Protein AF-A0A2N7F576-F1 (afdb_monomer_lite)

Secondary structure (DSSP, 8-state):
----------PPPHHHHHHHHHHHHHHHHHHHHHHHHHHHHHHHHS-TT-TT--HHHHHHHHHHHHHHHHHHHHHHHHHHHHHHHHHHHHHHHHTTT-

Radius of gyration: 23.51 Å; chains: 1; bounding box: 48×34×72 Å

pLDDT: mean 70.32, std 11.72, range [38.66, 85.69]

Organism: Vibrio splendidus (NCBI:txid29497)

Sequence (98 aa):
MNKGFYLVVKWPGWDCVLKETLALGLNALIGIAIAMFSFLWILTISPFDDPYLSQFEYQRLAEKEDLMLALWEWGGGIYFVLIFLLYLARVFIHKRKS

Foldseek 3Di:
DDDDDDPPPPDPPPVVVVVLVVVLVVVVVVLVVVLVVVVVVVVVPQPQPVPPDDPVVNVVSVVVVVVVVVVSVVVSVVVVVVSVVVSVVVVVVVSVVD

Structure (mmCIF, N/CA/C/O backbone):
data_AF-A0A2N7F576-F1
#
_entry.id   AF-A0A2N7F576-F1
#
loop_
_atom_site.group_PDB
_atom_site.id
_atom_site.type_symbol
_atom_site.label_atom_id
_atom_site.label_alt_id
_atom_site.label_comp_id
_atom_site.label_asym_id
_atom_site.label_entity_id
_atom_site.label_seq_id
_atom_site.pdbx_PDB_ins_code
_atom_site.Cartn_x
_atom_site.Cartn_y
_atom_site.Cartn_z
_atom_site.occupancy
_atom_site.B_iso_or_equiv
_atom_site.auth_seq_id
_atom_site.auth_comp_id
_atom_site.auth_asym_id
_atom_site.auth_atom_id
_atom_site.pdbx_PDB_model_num
ATOM 1 N N . MET A 1 1 ? -24.987 -25.671 45.405 1.00 38.66 1 MET A N 1
ATOM 2 C CA . MET A 1 1 ? -25.414 -24.397 44.780 1.00 38.66 1 MET A CA 1
ATOM 3 C C . MET A 1 1 ? -24.319 -23.942 43.822 1.00 38.66 1 MET A C 1
ATOM 5 O O . MET A 1 1 ? -23.328 -23.387 44.275 1.00 38.66 1 MET A O 1
ATOM 9 N N . ASN A 1 2 ? -24.455 -24.232 42.525 1.00 39.53 2 ASN A N 1
ATOM 10 C CA . ASN A 1 2 ? -23.497 -23.799 41.502 1.00 39.53 2 ASN A CA 1
ATOM 11 C C . ASN A 1 2 ? -23.881 -22.401 41.010 1.00 39.53 2 ASN A C 1
ATOM 13 O O . ASN A 1 2 ? -24.927 -22.232 40.387 1.00 39.53 2 ASN A O 1
ATOM 17 N N . LYS A 1 3 ? -23.049 -21.396 41.297 1.00 45.75 3 LYS A N 1
ATOM 18 C CA . LYS A 1 3 ? -23.166 -20.069 40.686 1.00 45.75 3 LYS A CA 1
ATOM 19 C C . LYS A 1 3 ? -22.441 -20.118 39.341 1.00 45.75 3 LYS A C 1
ATOM 21 O O . LYS A 1 3 ? -21.219 -20.040 39.295 1.00 45.75 3 LYS A O 1
ATOM 26 N N . GLY A 1 4 ? -23.198 -20.322 38.264 1.00 49.44 4 GLY A N 1
ATOM 27 C CA . GLY A 1 4 ? -22.688 -20.192 36.902 1.00 49.44 4 GLY A CA 1
ATOM 28 C C . GLY A 1 4 ? -22.245 -18.751 36.654 1.00 49.44 4 GLY A C 1
ATOM 29 O O . GLY A 1 4 ? -23.039 -17.823 36.797 1.00 49.44 4 GLY A O 1
ATOM 30 N N . PHE A 1 5 ? -20.969 -18.563 36.325 1.00 47.44 5 PHE A N 1
ATOM 31 C CA . PHE A 1 5 ? -20.444 -17.289 35.849 1.00 47.44 5 PHE A CA 1
ATOM 32 C C . PHE A 1 5 ? -20.889 -17.098 34.399 1.00 47.44 5 PHE A C 1
ATOM 34 O O . PHE A 1 5 ? -20.353 -17.724 33.488 1.00 47.44 5 PHE A O 1
ATOM 41 N N . TYR A 1 6 ? -21.878 -16.236 34.179 1.00 49.94 6 TYR A N 1
ATOM 42 C CA . TYR A 1 6 ? -22.232 -15.785 32.840 1.00 49.94 6 TYR A CA 1
ATOM 43 C C . TYR A 1 6 ? -21.276 -14.655 32.451 1.00 49.94 6 TYR A C 1
ATOM 45 O O . TYR A 1 6 ? -21.358 -13.547 32.981 1.00 49.94 6 TYR A O 1
ATOM 53 N N . LEU A 1 7 ? -20.353 -14.936 31.530 1.00 47.03 7 LEU A N 1
ATOM 54 C CA . LEU A 1 7 ? -19.607 -13.906 30.809 1.00 47.03 7 LEU A CA 1
ATOM 55 C C . LEU A 1 7 ? -20.597 -13.179 29.892 1.00 47.03 7 LEU A C 1
ATOM 57 O O . LEU A 1 7 ? -20.839 -13.589 28.758 1.00 47.03 7 LEU A O 1
ATOM 61 N N . VAL A 1 8 ? -21.216 -12.117 30.405 1.00 52.28 8 VAL A N 1
ATOM 62 C CA . VAL A 1 8 ? -22.028 -11.206 29.595 1.00 52.28 8 VAL A CA 1
ATOM 63 C C . VAL A 1 8 ? -21.066 -10.427 28.706 1.00 52.28 8 VAL A C 1
ATOM 65 O O . VAL A 1 8 ? -20.508 -9.405 29.103 1.00 52.28 8 VAL A O 1
ATOM 68 N N . VAL A 1 9 ? -20.829 -10.940 27.500 1.00 53.44 9 VAL A N 1
ATOM 69 C CA . VAL A 1 9 ? -20.101 -10.216 26.458 1.00 53.44 9 VAL A CA 1
ATOM 70 C C . VAL A 1 9 ? -20.981 -9.045 26.034 1.00 53.44 9 VAL A C 1
ATOM 72 O O . VAL A 1 9 ? -21.892 -9.193 25.221 1.00 53.44 9 VAL A O 1
ATOM 75 N N . LYS A 1 10 ? -20.736 -7.873 26.624 1.00 51.84 10 LYS A N 1
ATOM 76 C CA . LYS A 1 10 ? -21.351 -6.624 26.180 1.00 51.84 10 LYS A CA 1
ATOM 77 C C . LYS A 1 10 ? -20.796 -6.315 24.791 1.00 51.84 10 LYS A C 1
ATOM 79 O O . LYS A 1 10 ? -19.609 -6.030 24.630 1.00 51.84 10 LYS A O 1
ATOM 84 N N . TRP A 1 11 ? -21.641 -6.452 23.778 1.00 54.31 11 TRP A N 1
ATOM 85 C CA . TRP A 1 11 ? -21.301 -6.027 22.429 1.00 54.31 11 TRP A CA 1
ATOM 86 C C . TRP A 1 11 ? -21.210 -4.495 22.410 1.00 54.31 11 TRP A C 1
ATOM 88 O O . TRP A 1 11 ? -22.072 -3.841 23.005 1.00 54.31 11 TRP A O 1
ATOM 98 N N . PRO A 1 12 ? -20.167 -3.909 21.796 1.00 60.19 12 PRO A N 1
ATOM 99 C CA . PRO A 1 12 ? -20.097 -2.463 21.636 1.00 60.19 12 PRO A CA 1
ATOM 100 C C . PRO A 1 12 ? -21.336 -1.986 20.871 1.00 60.19 12 PRO A C 1
ATOM 102 O O . PRO A 1 12 ? -21.784 -2.644 19.932 1.00 60.19 12 PRO A O 1
ATOM 105 N N . GLY A 1 13 ? -21.914 -0.861 21.299 1.00 70.00 13 GLY A N 1
ATOM 106 C CA . GLY A 1 13 ? -23.041 -0.255 20.594 1.00 70.00 13 GLY A CA 1
ATOM 107 C C . GLY A 1 13 ? -22.671 0.048 19.141 1.00 70.00 13 GLY A C 1
ATOM 108 O O . GLY A 1 13 ? -21.514 0.366 18.849 1.00 70.00 13 GLY A O 1
ATOM 109 N N . TRP A 1 14 ? -23.652 -0.036 18.240 1.00 70.31 14 TRP A N 1
ATOM 110 C CA . TRP A 1 14 ? -23.451 0.183 16.804 1.00 70.31 14 TRP A CA 1
ATOM 111 C C . TRP A 1 14 ? -22.754 1.516 16.496 1.00 70.31 14 TRP A C 1
ATOM 113 O O . TRP A 1 14 ? -21.901 1.548 15.615 1.00 70.31 14 TRP A O 1
ATOM 123 N N . ASP A 1 15 ? -23.007 2.570 17.280 1.00 69.94 15 ASP A N 1
ATOM 124 C CA . ASP A 1 15 ? -22.357 3.882 17.140 1.00 69.94 15 ASP A CA 1
ATOM 125 C C . ASP A 1 15 ? -20.833 3.837 17.328 1.00 69.94 15 ASP A C 1
ATOM 127 O O . ASP A 1 15 ? -20.086 4.526 16.631 1.00 69.94 15 ASP A O 1
ATOM 131 N N . CYS A 1 16 ? -20.349 3.013 18.262 1.00 67.94 16 CYS A N 1
ATOM 132 C CA . CYS A 1 16 ? -18.920 2.851 18.529 1.00 67.94 16 CYS A CA 1
ATOM 133 C C . CYS A 1 16 ? -18.237 2.109 17.377 1.00 67.94 16 CYS A C 1
ATOM 135 O O . CYS A 1 16 ? -17.208 2.567 16.875 1.00 67.94 16 CYS A O 1
ATOM 137 N N . VAL A 1 17 ? -18.864 1.028 16.904 1.00 68.06 17 VAL A N 1
ATOM 138 C CA . VAL A 1 17 ? -18.379 0.251 15.758 1.00 68.06 17 VAL A CA 1
ATOM 139 C C . VAL A 1 17 ? -18.329 1.132 14.513 1.00 68.06 17 VAL A C 1
ATOM 141 O O . VAL A 1 17 ? -17.292 1.197 13.858 1.00 68.06 17 VAL A O 1
ATOM 144 N N . LEU A 1 18 ? -19.392 1.882 14.213 1.00 76.12 18 LEU A N 1
ATOM 145 C CA . LEU A 1 18 ? -19.446 2.764 13.043 1.00 76.12 18 LEU A CA 1
ATOM 146 C C . LEU A 1 18 ? -18.336 3.817 13.061 1.00 76.12 18 LEU A C 1
ATOM 148 O O . LEU A 1 18 ? -17.678 4.040 12.046 1.00 76.12 18 LEU A O 1
ATOM 152 N N . LYS A 1 19 ? -18.090 4.431 14.222 1.00 76.62 19 LYS A N 1
ATOM 153 C CA . LYS A 1 19 ? -17.084 5.486 14.378 1.00 76.62 19 LYS A CA 1
ATOM 154 C C . LYS A 1 19 ? -15.657 4.961 14.206 1.00 76.62 19 LYS A C 1
ATOM 156 O O . LYS A 1 19 ? -14.848 5.609 13.543 1.00 76.62 19 LYS A O 1
ATOM 161 N N . GLU A 1 20 ? -15.350 3.786 14.753 1.00 71.19 20 GLU A N 1
ATOM 162 C CA . GLU A 1 20 ? -14.047 3.141 14.550 1.00 71.19 20 GLU A CA 1
ATOM 163 C C . GLU A 1 20 ? -13.866 2.654 13.110 1.00 71.19 20 GLU A C 1
ATOM 165 O O . GLU A 1 20 ? -12.793 2.842 12.539 1.00 71.19 20 GLU A O 1
ATOM 170 N N . THR A 1 21 ? -14.917 2.106 12.494 1.00 75.00 21 THR A N 1
ATOM 171 C CA . THR A 1 21 ? -14.877 1.643 11.097 1.00 75.00 21 THR A CA 1
ATOM 172 C C . THR A 1 21 ? -14.670 2.812 10.132 1.00 75.00 21 THR A C 1
ATOM 174 O O . THR A 1 21 ? -13.869 2.707 9.207 1.00 75.00 21 THR A O 1
ATOM 177 N N . LEU A 1 22 ? -15.316 3.959 10.376 1.00 80.31 22 LEU A N 1
ATOM 178 C CA . LEU A 1 22 ? -15.111 5.196 9.612 1.00 80.31 22 LEU A CA 1
ATOM 179 C C . LEU A 1 22 ? -13.684 5.729 9.748 1.00 80.31 22 LEU A C 1
ATOM 181 O O . LEU A 1 22 ? -13.061 6.082 8.749 1.00 80.31 22 LEU A O 1
ATOM 185 N N . ALA A 1 23 ? -13.146 5.760 10.970 1.00 77.56 23 ALA A N 1
ATOM 186 C CA . ALA A 1 23 ? -11.767 6.177 11.199 1.00 77.56 23 ALA A CA 1
ATOM 187 C C . ALA A 1 23 ? -10.769 5.230 10.514 1.00 77.56 23 ALA A C 1
ATOM 189 O O . ALA A 1 23 ? -9.745 5.683 9.997 1.00 77.56 23 ALA A O 1
ATOM 190 N N . LEU A 1 24 ? -11.066 3.928 10.476 1.00 78.44 24 LEU A N 1
ATOM 191 C CA . LEU A 1 24 ? -10.257 2.964 9.741 1.00 78.44 24 LEU A CA 1
ATOM 192 C C . LEU A 1 24 ? -10.327 3.187 8.236 1.00 78.44 24 LEU A C 1
ATOM 194 O O . LEU A 1 24 ? -9.291 3.232 7.582 1.00 78.44 24 LEU A O 1
ATOM 198 N N . GLY A 1 25 ? -11.540 3.353 7.708 1.00 79.50 25 GLY A N 1
ATOM 199 C CA . GLY A 1 25 ? -11.781 3.579 6.289 1.00 79.50 25 GLY A CA 1
ATOM 200 C C . GLY A 1 25 ? -11.083 4.840 5.792 1.00 79.50 25 GLY A C 1
ATOM 201 O O . GLY A 1 25 ? -10.450 4.812 4.743 1.00 79.50 25 GLY A O 1
ATOM 202 N N . LEU A 1 26 ? -11.106 5.920 6.579 1.00 85.69 26 LEU A N 1
ATOM 203 C CA . LEU A 1 26 ? -10.400 7.156 6.242 1.00 85.69 26 LEU A CA 1
ATOM 204 C C . LEU A 1 26 ? -8.877 6.955 6.209 1.00 85.69 26 LEU A C 1
ATOM 206 O O . LEU A 1 26 ? -8.224 7.389 5.265 1.00 85.69 26 LEU A O 1
ATOM 210 N N . ASN A 1 27 ? -8.308 6.262 7.201 1.00 78.38 27 ASN A N 1
ATOM 211 C CA . ASN A 1 27 ? -6.873 5.958 7.209 1.00 78.38 27 ASN A CA 1
ATOM 212 C C . ASN A 1 27 ? -6.476 5.027 6.056 1.00 78.38 27 ASN A C 1
ATOM 214 O O . ASN A 1 27 ? -5.435 5.236 5.441 1.00 78.38 27 ASN A O 1
ATOM 218 N N . ALA A 1 28 ? -7.314 4.042 5.726 1.00 77.38 28 ALA A N 1
ATOM 219 C CA . ALA A 1 28 ? -7.099 3.167 4.581 1.00 77.38 28 ALA A CA 1
ATOM 220 C C . ALA A 1 28 ? -7.129 3.950 3.260 1.00 77.38 28 ALA A C 1
ATOM 222 O O . ALA A 1 28 ? -6.248 3.759 2.428 1.00 77.38 28 ALA A O 1
ATOM 223 N N . LEU A 1 29 ? -8.076 4.879 3.085 1.00 83.19 29 LEU A N 1
ATOM 224 C CA . LEU A 1 29 ? -8.149 5.746 1.903 1.00 83.19 29 LEU A CA 1
ATOM 225 C C . LEU A 1 29 ? -6.912 6.637 1.761 1.00 83.19 29 LEU A C 1
ATOM 227 O O . LEU A 1 29 ? -6.364 6.746 0.666 1.00 83.19 29 LEU A O 1
ATOM 231 N N . ILE A 1 30 ? -6.444 7.237 2.859 1.00 83.75 30 ILE A N 1
ATOM 232 C CA . ILE A 1 30 ? -5.208 8.032 2.870 1.00 83.75 30 ILE A CA 1
ATOM 233 C C . ILE A 1 30 ? -4.009 7.148 2.503 1.00 83.75 30 ILE A C 1
ATOM 235 O O . ILE A 1 30 ? -3.201 7.533 1.661 1.00 83.75 30 ILE A O 1
ATOM 239 N N . GLY A 1 31 ? -3.921 5.946 3.077 1.00 78.62 31 GLY A N 1
ATOM 240 C CA . GLY A 1 31 ? -2.882 4.970 2.748 1.00 78.62 31 GLY A CA 1
ATOM 241 C C . GLY A 1 31 ? -2.873 4.588 1.266 1.00 78.62 31 GLY A C 1
ATOM 242 O O . GLY A 1 31 ? -1.820 4.620 0.634 1.00 78.62 31 GLY A O 1
ATOM 243 N N . ILE A 1 32 ? -4.044 4.302 0.688 1.00 81.19 32 ILE A N 1
ATOM 244 C CA . ILE A 1 32 ? -4.198 3.981 -0.741 1.00 81.19 32 ILE A CA 1
ATOM 245 C C . ILE A 1 32 ? -3.785 5.171 -1.614 1.00 81.19 32 ILE A C 1
ATOM 247 O O . ILE A 1 32 ? -3.061 4.986 -2.589 1.00 81.19 32 ILE A O 1
ATOM 251 N N . ALA A 1 33 ? -4.192 6.392 -1.260 1.00 81.88 33 ALA A N 1
ATOM 252 C CA . ALA A 1 33 ? -3.831 7.591 -2.013 1.00 81.88 33 ALA A CA 1
ATOM 253 C C . ALA A 1 33 ? -2.312 7.839 -2.014 1.00 81.88 33 ALA A C 1
ATOM 255 O O . ALA A 1 33 ? -1.735 8.127 -3.062 1.00 81.88 33 ALA A O 1
ATOM 256 N N . ILE A 1 34 ? -1.650 7.673 -0.863 1.00 81.25 34 ILE A N 1
ATOM 257 C CA . ILE A 1 34 ? -0.189 7.803 -0.740 1.00 81.25 34 ILE A CA 1
ATOM 258 C C . ILE A 1 34 ? 0.522 6.703 -1.534 1.00 81.25 34 ILE A C 1
ATOM 260 O O . ILE A 1 34 ? 1.511 6.986 -2.215 1.00 81.25 34 ILE A O 1
ATOM 264 N N . ALA A 1 35 ? 0.012 5.469 -1.488 1.00 81.19 35 ALA A N 1
ATOM 265 C CA . ALA A 1 35 ? 0.546 4.358 -2.264 1.00 81.19 35 ALA A CA 1
ATOM 266 C C . ALA A 1 35 ? 0.444 4.648 -3.769 1.00 81.19 35 ALA A C 1
ATOM 268 O O . ALA A 1 35 ? 1.463 4.620 -4.457 1.00 81.19 35 ALA A O 1
ATOM 269 N N . MET A 1 36 ? -0.741 5.020 -4.266 1.00 77.50 36 MET A N 1
ATOM 270 C CA . MET A 1 36 ? -0.947 5.387 -5.673 1.00 77.50 36 MET A CA 1
ATOM 271 C C . MET A 1 36 ? -0.045 6.542 -6.110 1.00 77.50 36 MET A C 1
ATOM 273 O O . MET A 1 36 ? 0.564 6.46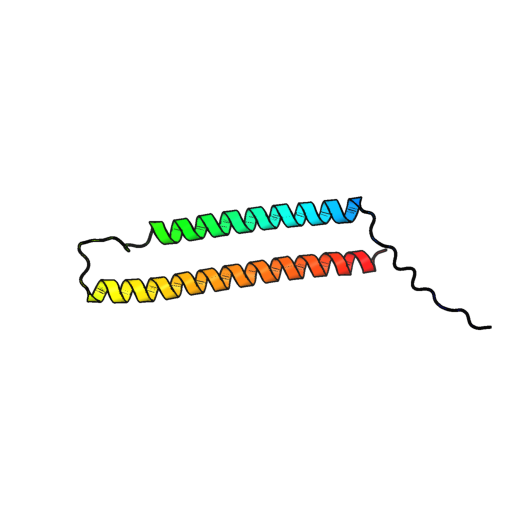6 -7.174 1.00 77.50 36 MET A O 1
ATOM 277 N N . PHE A 1 37 ? 0.075 7.596 -5.299 1.00 80.50 37 PHE A N 1
ATOM 278 C CA . PHE A 1 37 ? 0.944 8.728 -5.621 1.00 80.50 37 PHE A CA 1
ATOM 279 C C . PHE A 1 37 ? 2.415 8.305 -5.705 1.00 80.50 37 PHE A C 1
ATOM 281 O O . PHE A 1 37 ? 3.100 8.642 -6.665 1.00 80.50 37 PHE A O 1
ATOM 288 N N . SER A 1 38 ? 2.884 7.515 -4.737 1.00 78.06 38 SER A N 1
ATOM 289 C CA . SER A 1 38 ? 4.252 6.983 -4.726 1.00 78.06 38 SER A CA 1
ATOM 290 C C . SER A 1 38 ? 4.524 6.082 -5.934 1.00 78.06 38 SER A C 1
ATOM 292 O O . SER A 1 38 ? 5.596 6.161 -6.524 1.00 78.06 38 SER A O 1
ATOM 294 N N . PHE A 1 39 ? 3.549 5.265 -6.337 1.00 75.19 39 PHE A N 1
ATOM 295 C CA . PHE A 1 39 ? 3.651 4.409 -7.518 1.00 75.19 39 PHE A CA 1
ATOM 296 C C . PHE A 1 39 ? 3.758 5.229 -8.810 1.00 75.19 39 PHE A C 1
ATOM 298 O O . PHE A 1 39 ? 4.681 5.036 -9.596 1.00 75.19 39 PHE A O 1
ATOM 305 N N . LEU A 1 40 ? 2.865 6.206 -8.998 1.00 76.38 40 LEU A N 1
ATOM 306 C CA . LEU A 1 40 ? 2.899 7.106 -10.156 1.00 76.38 40 LEU A CA 1
ATOM 307 C C . LEU A 1 40 ? 4.195 7.927 -10.212 1.00 76.38 40 LEU A C 1
ATOM 309 O O . LEU A 1 40 ? 4.716 8.181 -11.297 1.00 76.38 40 LEU A O 1
ATOM 313 N N . TRP A 1 41 ? 4.731 8.311 -9.054 1.00 75.44 41 TRP A N 1
ATOM 314 C CA . TRP A 1 41 ? 6.009 9.009 -8.932 1.00 75.44 41 TRP A CA 1
ATOM 315 C C . TRP A 1 41 ? 7.199 8.137 -9.362 1.00 75.44 41 TRP A C 1
ATOM 317 O O . TRP A 1 41 ? 8.076 8.602 -10.088 1.00 75.44 41 TRP A O 1
ATOM 327 N N . ILE A 1 42 ? 7.219 6.857 -8.971 1.00 71.06 42 ILE A N 1
ATOM 328 C CA . ILE A 1 42 ? 8.246 5.895 -9.410 1.00 71.06 42 ILE A CA 1
ATOM 329 C C . ILE A 1 42 ? 8.213 5.729 -10.934 1.00 71.06 42 ILE A C 1
ATOM 331 O O . ILE A 1 42 ? 9.264 5.771 -11.573 1.00 71.06 42 ILE A O 1
ATOM 335 N N . LEU A 1 43 ? 7.016 5.623 -11.520 1.00 69.19 43 LEU A N 1
ATOM 336 C CA . LEU A 1 43 ? 6.854 5.510 -12.972 1.00 69.19 43 LEU A CA 1
ATOM 337 C C . LEU A 1 43 ? 7.300 6.768 -13.737 1.00 69.19 43 LEU A C 1
ATOM 339 O O . LEU A 1 43 ? 7.733 6.653 -14.876 1.00 69.19 43 LEU A O 1
ATOM 343 N N . THR A 1 44 ? 7.208 7.960 -13.137 1.00 66.75 44 THR A N 1
ATOM 344 C CA . THR A 1 44 ? 7.550 9.232 -13.809 1.00 66.75 44 THR A CA 1
ATOM 345 C C . THR A 1 44 ? 9.013 9.648 -13.677 1.00 66.75 44 THR A C 1
ATOM 347 O O . THR A 1 44 ? 9.511 10.354 -14.549 1.00 66.75 44 THR A O 1
ATOM 350 N N . ILE A 1 45 ? 9.715 9.251 -12.611 1.00 61.25 45 ILE A N 1
ATOM 351 C CA . ILE A 1 45 ? 11.146 9.572 -12.443 1.00 61.25 45 ILE A CA 1
ATOM 352 C C . ILE A 1 45 ? 12.047 8.646 -13.249 1.00 61.25 45 ILE A C 1
ATOM 354 O O . ILE A 1 45 ? 13.169 9.016 -13.601 1.00 61.25 45 ILE A O 1
ATOM 358 N N . SER A 1 46 ? 11.604 7.422 -13.490 1.00 58.59 46 SER A N 1
ATOM 359 C CA . SER A 1 46 ? 12.491 6.442 -14.074 1.00 58.59 46 SER A CA 1
ATOM 360 C C . SER A 1 46 ? 12.671 6.662 -15.585 1.00 58.59 46 SER A C 1
ATOM 362 O O . SER A 1 46 ? 11.685 6.886 -16.290 1.00 58.59 46 SER A O 1
ATOM 364 N N . PRO A 1 47 ? 13.907 6.571 -16.113 1.00 58.41 47 PRO A N 1
ATOM 365 C CA . PRO A 1 47 ? 14.220 6.762 -17.529 1.00 58.41 47 PRO A CA 1
ATOM 366 C C . PRO A 1 47 ? 13.804 5.554 -18.394 1.00 58.41 47 PRO A C 1
ATOM 368 O O . PRO A 1 47 ? 14.539 5.142 -19.286 1.00 58.41 47 PRO A O 1
ATOM 371 N N . PHE A 1 48 ? 12.642 4.955 -18.114 1.00 59.09 48 PHE A N 1
ATOM 372 C CA . PHE A 1 48 ? 12.166 3.714 -18.738 1.00 59.09 48 PHE A CA 1
ATOM 373 C C . PHE A 1 48 ? 11.876 3.842 -20.239 1.00 59.09 48 PHE A C 1
ATOM 375 O O . PHE A 1 48 ? 11.871 2.834 -20.935 1.00 59.09 48 PHE A O 1
ATOM 382 N N . ASP A 1 49 ? 11.678 5.066 -20.730 1.00 59.16 49 ASP A N 1
ATOM 383 C CA . ASP A 1 49 ? 11.292 5.361 -22.114 1.00 59.16 49 ASP A CA 1
ATOM 384 C C . ASP A 1 49 ? 12.366 6.161 -22.871 1.00 59.16 49 ASP A C 1
ATOM 386 O O . ASP A 1 49 ? 12.061 6.848 -23.844 1.00 59.16 49 ASP A O 1
ATOM 390 N N . ASP A 1 50 ? 13.629 6.133 -22.426 1.00 66.31 50 ASP A N 1
ATOM 391 C CA . ASP A 1 50 ? 14.700 6.856 -23.120 1.00 66.31 50 ASP A CA 1
ATOM 392 C C . ASP A 1 50 ? 15.158 6.072 -24.375 1.00 66.31 50 ASP A C 1
ATOM 394 O O . ASP A 1 50 ? 15.814 5.025 -24.261 1.00 66.31 50 ASP A O 1
ATOM 398 N N . PRO A 1 51 ? 14.834 6.541 -25.600 1.00 64.94 51 PRO A N 1
ATOM 399 C CA . PRO A 1 51 ? 15.101 5.803 -26.835 1.00 64.94 51 PRO A CA 1
ATOM 400 C C . PRO A 1 51 ? 16.595 5.743 -27.190 1.00 64.94 51 PRO A C 1
ATOM 402 O O . PRO A 1 51 ? 16.962 5.095 -28.171 1.00 64.94 51 PRO A O 1
ATOM 405 N N . TYR A 1 52 ? 17.457 6.416 -26.422 1.00 68.44 52 TYR A N 1
ATOM 406 C CA . TYR A 1 52 ? 18.899 6.475 -26.655 1.00 68.44 52 TYR A CA 1
ATOM 407 C C . TYR A 1 52 ? 19.707 5.468 -25.819 1.00 68.44 52 TYR A C 1
ATOM 409 O O . TYR A 1 52 ? 20.923 5.381 -25.994 1.00 68.44 52 TYR A O 1
ATOM 417 N N . LEU A 1 53 ? 19.062 4.694 -24.938 1.00 68.88 53 LEU A N 1
ATOM 418 C CA . LEU A 1 53 ? 19.723 3.672 -24.119 1.00 68.88 53 LEU A CA 1
ATOM 419 C C . LEU A 1 53 ? 20.113 2.441 -24.949 1.00 68.88 53 LEU A C 1
ATOM 421 O O . LEU A 1 53 ? 19.342 1.923 -25.761 1.00 68.88 53 LEU A O 1
ATOM 425 N N . SER A 1 54 ? 21.316 1.924 -24.712 1.00 74.75 54 SER A N 1
ATOM 426 C CA . SER A 1 54 ? 21.754 0.659 -25.303 1.00 74.75 54 SER A CA 1
ATOM 427 C C . SER A 1 54 ? 21.036 -0.537 -24.662 1.00 74.75 54 SER A C 1
ATOM 429 O O . SER A 1 54 ? 20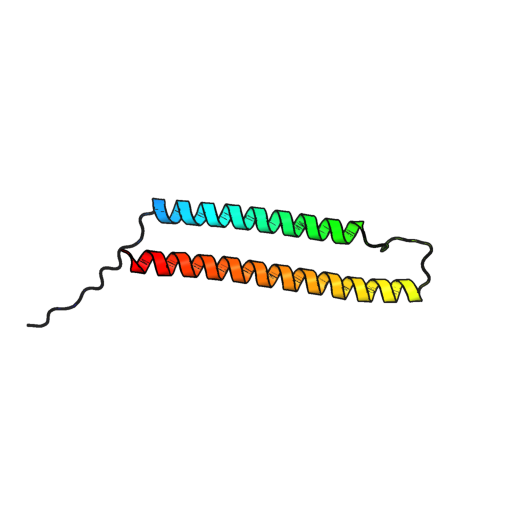.590 -0.490 -23.517 1.00 74.75 54 SER A O 1
ATOM 431 N N . GLN A 1 55 ? 20.956 -1.661 -25.379 1.00 76.31 55 GLN A N 1
ATOM 432 C CA . GLN A 1 55 ? 20.240 -2.871 -24.937 1.00 76.31 55 GLN A CA 1
ATOM 433 C C . GLN A 1 55 ? 20.735 -3.418 -23.577 1.00 76.31 55 GLN A C 1
ATOM 435 O O . GLN A 1 55 ? 19.957 -3.971 -22.802 1.00 76.31 55 GLN A O 1
ATOM 440 N N . PHE A 1 56 ? 22.019 -3.211 -23.262 1.00 77.62 56 PHE A N 1
ATOM 441 C CA . PHE A 1 56 ? 22.622 -3.543 -21.967 1.00 77.62 56 PHE A CA 1
ATOM 442 C C . PHE A 1 56 ? 22.144 -2.618 -20.837 1.00 77.62 56 PHE A C 1
ATOM 444 O O . PHE A 1 56 ? 21.893 -3.063 -19.717 1.00 77.62 56 PHE A O 1
ATOM 451 N N . GLU A 1 57 ? 21.993 -1.325 -21.115 1.00 75.19 57 GLU A N 1
ATOM 452 C CA . GLU A 1 57 ? 21.521 -0.358 -20.125 1.00 75.19 57 GLU A CA 1
ATOM 453 C C . GLU A 1 57 ? 20.025 -0.532 -19.844 1.00 75.19 57 GLU A C 1
ATOM 455 O O . GLU A 1 57 ? 19.617 -0.415 -18.690 1.00 75.19 57 GLU A O 1
ATOM 460 N N . TYR A 1 58 ? 19.242 -0.932 -20.851 1.00 74.38 58 TYR A N 1
ATOM 461 C CA . TYR A 1 58 ? 17.846 -1.346 -20.684 1.00 74.38 58 TYR A CA 1
ATOM 462 C C . TYR A 1 58 ? 17.691 -2.529 -19.718 1.00 74.38 58 TYR A C 1
ATOM 464 O O . TYR A 1 58 ? 16.867 -2.467 -18.810 1.00 74.38 58 TYR A O 1
ATOM 472 N N . GLN A 1 59 ? 18.506 -3.584 -19.848 1.00 73.94 59 GLN A N 1
ATOM 473 C CA . GLN A 1 59 ? 18.455 -4.723 -18.916 1.00 73.94 59 GLN A CA 1
ATOM 474 C C . GLN A 1 59 ? 18.784 -4.305 -17.480 1.00 73.94 59 GLN A C 1
ATOM 476 O O . GLN A 1 59 ? 18.122 -4.727 -16.534 1.00 73.94 59 GLN A O 1
ATOM 481 N N . ARG A 1 60 ? 19.769 -3.420 -17.310 1.00 76.69 60 ARG A N 1
ATOM 482 C CA . ARG A 1 60 ? 20.150 -2.904 -15.991 1.00 76.69 60 ARG A CA 1
ATOM 483 C C . ARG A 1 60 ? 19.092 -1.969 -15.389 1.00 76.69 60 ARG A C 1
ATOM 485 O O . ARG A 1 60 ? 19.008 -1.865 -14.165 1.00 76.69 60 ARG A O 1
ATOM 492 N N . LEU A 1 61 ? 18.318 -1.267 -16.219 1.00 74.38 61 LEU A N 1
ATOM 493 C CA . LEU A 1 61 ? 17.142 -0.507 -15.785 1.00 74.38 61 LEU A CA 1
ATOM 494 C C . LEU A 1 61 ? 16.019 -1.443 -15.327 1.00 74.38 61 LEU A C 1
ATOM 496 O O . LEU A 1 61 ? 15.463 -1.208 -14.258 1.00 74.38 61 LEU A O 1
ATOM 500 N N . ALA A 1 62 ? 15.743 -2.509 -16.081 1.00 73.75 62 ALA A N 1
ATOM 501 C CA . ALA A 1 62 ? 14.704 -3.483 -15.747 1.00 73.75 62 ALA A CA 1
ATOM 502 C C . ALA A 1 62 ? 14.981 -4.191 -14.406 1.00 73.75 62 ALA A C 1
ATOM 504 O O . ALA A 1 62 ? 14.098 -4.307 -13.566 1.00 73.75 62 ALA A O 1
ATOM 505 N N . GLU A 1 63 ? 16.232 -4.570 -14.126 1.00 78.69 63 GLU A N 1
ATOM 506 C CA . GLU A 1 63 ? 16.589 -5.143 -12.815 1.00 78.69 63 GLU A CA 1
ATOM 507 C C . GLU A 1 63 ? 16.380 -4.156 -11.653 1.00 78.69 63 GLU A C 1
ATOM 509 O O . GLU A 1 63 ? 16.021 -4.547 -10.540 1.00 78.69 63 GLU A O 1
ATOM 514 N N . LYS A 1 64 ? 16.604 -2.856 -11.889 1.00 75.50 64 LYS A N 1
ATOM 515 C CA . LYS A 1 64 ? 16.324 -1.815 -10.889 1.00 75.50 64 LYS A CA 1
ATOM 516 C C . LYS A 1 64 ? 14.826 -1.582 -10.713 1.00 75.50 64 LYS A C 1
ATOM 518 O O . LYS A 1 64 ? 14.411 -1.274 -9.598 1.00 75.50 64 LYS A O 1
ATOM 523 N N . GLU A 1 65 ? 14.045 -1.724 -11.779 1.00 74.56 65 GLU A N 1
ATOM 524 C CA . GLU A 1 65 ? 12.585 -1.644 -11.755 1.00 74.56 65 GLU A CA 1
ATOM 525 C C . GLU A 1 65 ? 11.994 -2.731 -10.867 1.00 74.56 65 GLU A C 1
ATOM 527 O O . GLU A 1 65 ? 11.285 -2.409 -9.914 1.00 74.56 65 GLU A O 1
ATOM 532 N N . ASP A 1 66 ? 12.372 -3.988 -11.100 1.00 78.88 66 ASP A N 1
ATOM 533 C CA . ASP A 1 66 ? 11.919 -5.123 -10.293 1.00 78.88 66 ASP A CA 1
ATOM 534 C C . ASP A 1 66 ? 12.289 -4.940 -8.818 1.00 78.88 66 ASP A C 1
ATOM 536 O O . ASP A 1 66 ? 11.479 -5.198 -7.925 1.00 78.88 66 ASP A O 1
ATOM 540 N N . LEU A 1 67 ? 13.492 -4.425 -8.538 1.00 80.44 67 LEU 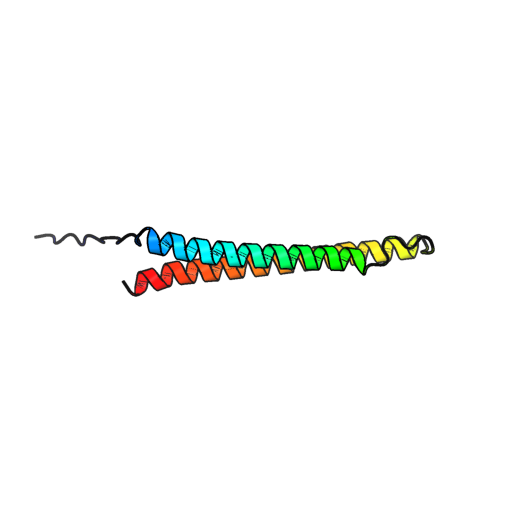A N 1
ATOM 541 C CA . LEU A 1 67 ? 13.918 -4.132 -7.172 1.00 80.44 67 LEU A CA 1
ATOM 542 C C . LEU A 1 67 ? 13.072 -3.018 -6.531 1.00 80.44 67 LEU A C 1
ATOM 544 O O . LEU A 1 67 ? 12.699 -3.134 -5.363 1.00 80.44 67 LEU A O 1
ATOM 548 N N . MET A 1 68 ? 12.778 -1.938 -7.262 1.00 75.75 68 MET A N 1
ATOM 549 C CA . MET A 1 68 ? 11.965 -0.819 -6.769 1.00 75.75 68 MET A CA 1
ATOM 550 C C . MET A 1 68 ? 10.503 -1.224 -6.561 1.00 75.75 68 MET A C 1
ATOM 552 O O . MET A 1 68 ? 9.923 -0.865 -5.534 1.00 75.75 68 MET A O 1
ATOM 556 N N . LEU A 1 69 ? 9.931 -1.998 -7.485 1.00 77.06 69 LEU A N 1
ATOM 557 C CA . LEU A 1 69 ? 8.588 -2.570 -7.381 1.00 77.06 69 LEU A CA 1
ATOM 558 C C . LEU A 1 69 ? 8.485 -3.512 -6.185 1.00 77.06 69 LEU A C 1
ATOM 560 O O . LEU A 1 69 ? 7.574 -3.361 -5.372 1.00 77.06 69 LEU A O 1
ATOM 564 N N . ALA A 1 70 ? 9.459 -4.409 -6.016 1.00 78.94 70 ALA A N 1
ATOM 565 C CA . ALA A 1 70 ? 9.515 -5.283 -4.855 1.00 78.94 70 ALA A CA 1
ATOM 566 C C . AL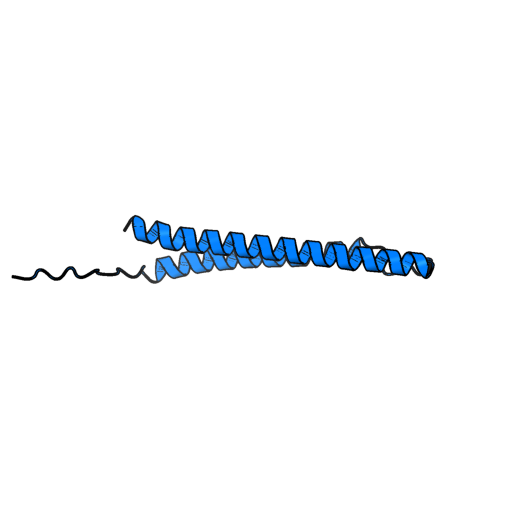A A 1 70 ? 9.595 -4.462 -3.560 1.00 78.94 70 ALA A C 1
ATOM 568 O O . ALA A 1 70 ? 8.799 -4.673 -2.647 1.00 78.94 70 ALA A O 1
ATOM 569 N N . LEU A 1 71 ? 10.501 -3.480 -3.465 1.00 79.88 71 LEU A N 1
ATOM 570 C CA . LEU A 1 71 ? 10.617 -2.637 -2.267 1.00 79.88 71 LEU A CA 1
ATOM 571 C C . LEU A 1 71 ? 9.304 -1.910 -1.941 1.00 79.88 71 LEU A C 1
ATOM 573 O O . LEU A 1 71 ? 8.942 -1.776 -0.769 1.00 79.88 71 LEU A O 1
ATOM 577 N N . TRP A 1 72 ? 8.600 -1.444 -2.973 1.00 76.44 72 TRP A N 1
ATOM 578 C CA . TRP A 1 72 ? 7.316 -0.767 -2.845 1.00 76.44 72 TRP A CA 1
ATOM 579 C C . TRP A 1 72 ? 6.215 -1.717 -2.354 1.00 76.44 72 TRP A C 1
ATOM 581 O O . TRP A 1 72 ? 5.505 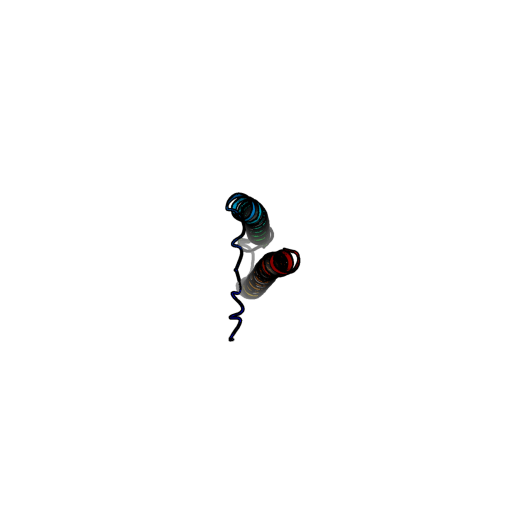-1.373 -1.405 1.00 76.44 72 TRP A O 1
ATOM 591 N N . GLU A 1 73 ? 6.125 -2.934 -2.899 1.00 76.69 73 GLU A N 1
ATOM 592 C CA . GLU A 1 73 ? 5.208 -3.973 -2.407 1.00 76.69 73 GLU A CA 1
ATOM 593 C C . GLU A 1 73 ? 5.488 -4.342 -0.945 1.00 76.69 73 GLU A C 1
ATOM 595 O O . GLU A 1 73 ? 4.566 -4.383 -0.125 1.00 76.69 73 GLU A O 1
ATOM 600 N N . TRP A 1 74 ? 6.757 -4.551 -0.584 1.00 79.19 74 TRP A N 1
ATOM 601 C CA . TRP A 1 74 ? 7.157 -4.866 0.790 1.00 79.19 74 TRP A CA 1
ATOM 602 C C . TRP A 1 74 ? 6.810 -3.726 1.756 1.00 79.19 74 TRP A C 1
ATOM 604 O O . TRP A 1 74 ? 6.248 -3.968 2.828 1.00 79.19 74 TRP A O 1
ATOM 614 N N . GLY A 1 75 ? 7.094 -2.477 1.376 1.00 78.69 75 GLY A N 1
ATOM 615 C CA . GLY A 1 75 ? 6.759 -1.296 2.173 1.00 78.69 75 GLY A CA 1
ATOM 616 C C . GLY A 1 75 ? 5.251 -1.132 2.380 1.00 78.69 75 GLY A C 1
ATOM 617 O O . GLY A 1 75 ? 4.800 -0.901 3.507 1.00 78.69 75 GLY A O 1
ATOM 618 N N . GLY A 1 76 ? 4.463 -1.319 1.318 1.00 75.44 76 GLY A N 1
ATOM 619 C CA . GLY A 1 76 ? 3.001 -1.292 1.375 1.00 75.44 76 GLY A CA 1
ATOM 620 C C . GLY A 1 76 ? 2.427 -2.403 2.257 1.00 75.44 76 GLY A C 1
ATOM 621 O O . GLY A 1 76 ? 1.572 -2.141 3.108 1.00 75.44 76 GLY A O 1
ATOM 622 N N . GLY A 1 77 ? 2.944 -3.627 2.123 1.00 76.62 77 GLY A N 1
ATOM 623 C CA . GLY A 1 77 ? 2.541 -4.774 2.937 1.00 76.62 77 GLY A CA 1
ATOM 624 C C . GLY A 1 77 ? 2.789 -4.557 4.433 1.00 76.62 77 GLY A C 1
ATOM 625 O O . GLY A 1 77 ? 1.887 -4.767 5.246 1.00 76.62 77 GLY A O 1
ATOM 626 N N . ILE A 1 78 ? 3.973 -4.059 4.810 1.00 81.50 78 ILE A N 1
ATOM 627 C CA . ILE A 1 78 ? 4.315 -3.760 6.214 1.00 81.50 78 ILE A CA 1
ATOM 628 C C . ILE A 1 78 ? 3.387 -2.684 6.791 1.00 81.50 78 ILE A C 1
ATOM 630 O O . ILE A 1 78 ? 2.892 -2.828 7.913 1.00 81.50 78 ILE A O 1
ATOM 634 N N . TYR A 1 79 ? 3.114 -1.624 6.028 1.00 78.12 79 TYR A N 1
ATOM 635 C CA . TYR A 1 79 ? 2.197 -0.563 6.444 1.00 78.12 79 TYR A CA 1
ATOM 636 C C . TYR A 1 79 ? 0.779 -1.096 6.700 1.00 78.12 79 TYR A C 1
ATOM 638 O O . TYR A 1 79 ? 0.171 -0.786 7.730 1.00 78.12 79 TYR A O 1
ATOM 646 N N . PHE A 1 80 ? 0.270 -1.950 5.808 1.00 76.94 80 PHE A N 1
ATOM 647 C CA . PHE A 1 80 ? -1.060 -2.541 5.949 1.00 76.94 80 PHE A CA 1
ATOM 648 C C . PHE A 1 80 ? -1.158 -3.441 7.189 1.00 76.94 80 PHE A C 1
ATOM 650 O O . PHE A 1 80 ? -2.121 -3.351 7.957 1.00 76.94 80 PHE A O 1
ATOM 657 N N . VAL A 1 81 ? -0.126 -4.251 7.443 1.00 81.06 81 VAL A N 1
ATOM 658 C CA . VAL A 1 81 ? -0.030 -5.095 8.645 1.00 81.06 81 VAL A CA 1
ATOM 659 C C . VAL A 1 81 ? 0.008 -4.247 9.919 1.00 81.06 81 VAL A C 1
ATOM 661 O O . VAL A 1 81 ? -0.687 -4.569 10.883 1.00 81.06 81 VAL A O 1
ATOM 664 N N . LEU A 1 82 ? 0.753 -3.137 9.937 1.00 80.19 82 LEU A N 1
ATOM 665 C CA . LEU A 1 82 ? 0.810 -2.230 11.090 1.00 80.19 82 LEU A CA 1
ATOM 666 C C . LEU A 1 82 ? -0.548 -1.595 11.404 1.00 80.19 82 LEU A C 1
ATOM 668 O O . LEU A 1 82 ? -0.959 -1.582 12.567 1.00 80.19 82 LEU A O 1
ATOM 672 N N . ILE A 1 83 ? -1.272 -1.108 10.391 1.00 79.56 83 ILE A N 1
ATOM 673 C CA . ILE A 1 83 ? -2.629 -0.572 10.582 1.00 79.56 83 ILE A CA 1
ATOM 674 C C . ILE A 1 83 ? -3.566 -1.651 11.120 1.00 79.56 83 ILE A C 1
ATOM 676 O O . ILE A 1 83 ? -4.323 -1.396 12.060 1.00 79.56 83 ILE A O 1
ATOM 680 N N . PHE A 1 84 ? -3.495 -2.860 10.568 1.00 78.25 84 PHE A N 1
ATOM 681 C CA . PHE A 1 84 ? -4.320 -3.979 11.008 1.00 78.25 84 PHE A CA 1
ATOM 682 C C . PHE A 1 84 ? -4.034 -4.377 12.465 1.00 78.25 84 PHE A C 1
ATOM 684 O O . PHE A 1 84 ? -4.960 -4.573 13.254 1.00 78.25 84 PHE A O 1
ATOM 691 N N . LEU A 1 85 ? -2.763 -4.421 12.871 1.00 81.31 85 LEU A N 1
ATOM 692 C CA . LEU A 1 85 ? -2.376 -4.689 14.258 1.00 81.31 85 LEU A CA 1
ATOM 693 C C . LEU A 1 85 ? -2.828 -3.576 15.211 1.00 81.31 85 LEU A C 1
ATOM 695 O O . LEU A 1 85 ? -3.330 -3.874 16.295 1.00 81.31 85 LEU A O 1
ATOM 699 N N . LEU A 1 86 ? -2.707 -2.305 14.817 1.00 80.56 86 LEU A N 1
ATOM 700 C CA . LEU A 1 86 ? -3.202 -1.169 15.605 1.00 80.56 86 LEU A CA 1
ATOM 701 C C . LEU A 1 86 ? -4.726 -1.202 15.762 1.00 80.56 86 LEU A C 1
ATOM 703 O O . LEU A 1 86 ? -5.241 -0.877 16.836 1.00 80.56 86 LEU A O 1
ATOM 707 N N . TYR A 1 87 ? -5.443 -1.622 14.720 1.00 77.19 87 TYR A N 1
ATOM 708 C CA . TYR A 1 87 ? -6.883 -1.833 14.781 1.00 77.19 87 TYR A CA 1
ATOM 709 C C . TYR A 1 87 ? -7.253 -2.917 15.788 1.00 77.19 87 TYR A C 1
ATOM 711 O O . TYR A 1 87 ? -8.022 -2.658 16.715 1.00 77.19 87 TYR A O 1
ATOM 719 N N . LEU A 1 88 ? -6.655 -4.106 15.655 1.00 77.94 88 LEU A N 1
ATOM 720 C CA . LEU A 1 88 ? -6.882 -5.208 16.586 1.00 77.94 88 LEU A CA 1
ATOM 721 C C . LEU A 1 88 ? -6.549 -4.787 18.020 1.00 77.94 88 LEU A C 1
ATOM 723 O O . LEU A 1 88 ? -7.358 -4.995 18.924 1.00 77.94 88 LEU A O 1
ATOM 727 N N . ALA A 1 89 ? -5.405 -4.133 18.233 1.00 77.81 89 ALA A N 1
ATOM 728 C CA . ALA A 1 89 ? -5.008 -3.631 19.543 1.00 77.81 89 ALA A CA 1
ATOM 729 C C . ALA A 1 89 ? -6.060 -2.684 20.137 1.00 77.81 89 ALA A C 1
ATOM 731 O O . ALA A 1 89 ? -6.403 -2.825 21.311 1.00 77.81 89 ALA A O 1
ATOM 732 N N . ARG A 1 90 ? -6.628 -1.758 19.351 1.00 69.94 90 ARG A N 1
ATOM 733 C CA . ARG A 1 90 ? -7.702 -0.872 19.831 1.00 69.94 90 ARG A CA 1
ATOM 734 C C . ARG A 1 90 ? -8.967 -1.635 20.203 1.00 69.94 90 ARG A C 1
ATOM 7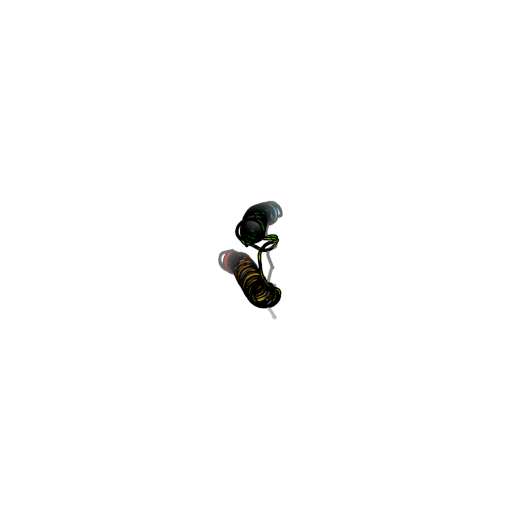36 O O . ARG A 1 90 ? -9.473 -1.418 21.303 1.00 69.94 90 ARG A O 1
ATOM 743 N N . VAL A 1 91 ? -9.411 -2.575 19.369 1.00 69.06 91 VAL A N 1
ATOM 744 C CA . VAL A 1 91 ? -10.591 -3.410 19.650 1.00 69.06 91 VAL A CA 1
ATOM 745 C C . VAL A 1 91 ? -10.406 -4.213 20.947 1.00 69.06 91 VAL A C 1
ATOM 747 O O . VAL A 1 91 ? -11.294 -4.235 21.803 1.00 69.06 91 VAL A O 1
ATOM 750 N N . PHE A 1 92 ? -9.238 -4.831 21.148 1.00 69.50 92 PHE A N 1
ATOM 751 C CA . PHE A 1 92 ? -8.950 -5.614 22.355 1.00 69.50 92 PHE A CA 1
ATOM 752 C C . PHE A 1 92 ? -8.743 -4.748 23.610 1.00 69.50 92 PHE A C 1
ATOM 754 O O . PHE A 1 92 ? -9.185 -5.133 24.694 1.00 69.50 92 PHE A O 1
ATOM 761 N N . ILE A 1 93 ? -8.116 -3.571 23.495 1.00 62.31 93 ILE A N 1
ATOM 762 C CA . ILE A 1 93 ? -7.911 -2.652 24.628 1.00 62.31 93 ILE A CA 1
ATOM 763 C C . ILE A 1 93 ? -9.237 -2.030 25.079 1.00 62.31 93 ILE A C 1
ATOM 765 O O . ILE A 1 93 ? -9.461 -1.902 26.285 1.00 62.31 93 ILE A O 1
ATOM 769 N N . HIS A 1 94 ? -10.137 -1.684 24.154 1.00 51.50 94 HIS A N 1
ATOM 770 C CA . HIS A 1 94 ? -11.445 -1.130 24.513 1.00 51.50 94 HIS A CA 1
ATOM 771 C C . HIS A 1 94 ? -12.309 -2.153 25.268 1.00 51.50 94 HIS A C 1
ATOM 773 O O . HIS A 1 94 ? -12.963 -1.797 26.247 1.00 51.50 94 HIS A O 1
ATOM 779 N N . LYS A 1 95 ? -12.211 -3.447 24.922 1.00 49.19 95 LYS A N 1
ATOM 780 C CA . LYS A 1 95 ? -12.846 -4.534 25.690 1.00 49.19 95 LYS A CA 1
ATOM 781 C C . LYS A 1 95 ? -12.314 -4.700 27.117 1.00 49.19 95 LYS A C 1
ATOM 783 O O . LYS A 1 95 ? -12.994 -5.315 27.927 1.00 49.19 95 LYS A O 1
ATOM 788 N N . ARG A 1 96 ? -11.120 -4.191 27.439 1.00 45.25 96 ARG A N 1
ATOM 789 C CA . ARG A 1 96 ? -10.501 -4.344 28.770 1.00 45.25 96 ARG A CA 1
ATOM 790 C C . ARG A 1 96 ? -10.896 -3.248 29.767 1.00 45.25 96 ARG A C 1
ATOM 792 O O . ARG A 1 96 ? -10.612 -3.394 30.950 1.00 45.25 96 ARG A O 1
ATOM 799 N N . LYS A 1 97 ? -11.477 -2.140 29.290 1.00 44.31 97 LYS A N 1
ATOM 800 C CA . LYS A 1 97 ? -11.882 -0.983 30.111 1.00 44.31 97 LYS A CA 1
ATOM 801 C C . LYS A 1 97 ? -13.394 -0.892 30.366 1.00 44.31 97 LYS A C 1
ATOM 803 O O . LYS A 1 97 ? -13.792 -0.030 31.145 1.00 44.31 97 LYS A O 1
ATOM 808 N N . SER A 1 98 ? -14.209 -1.731 29.721 1.00 41.34 98 SER A N 1
ATOM 809 C CA . SER A 1 98 ? -15.661 -1.833 29.950 1.00 41.34 98 SER A CA 1
ATOM 810 C C . SER A 1 98 ? -16.006 -3.041 30.808 1.00 41.34 98 SER A C 1
ATOM 812 O O . SER A 1 98 ? -17.138 -3.010 31.340 1.00 41.34 98 SER A O 1
#